Protein AF-B1HPI1-F1 (afdb_monomer)

Organism: Lysinibacillus sphaericus (strain C3-41) (NCBI:txid444177)

Secondary structure (DSSP, 8-state):
--HHHHHHHHHHHHHHHHHH---HHHHHHHHHHHSPPP---PPP--HHHHHHHHS---

Structure (mmCIF, N/CA/C/O backbone):
data_AF-B1HPI1-F1
#
_entry.id   AF-B1HPI1-F1
#
loop_
_atom_site.group_PDB
_atom_site.id
_atom_site.type_symbol
_atom_site.label_atom_id
_atom_site.label_alt_id
_atom_site.label_comp_id
_atom_site.label_asym_id
_atom_site.label_entity_id
_atom_site.label_seq_id
_atom_site.pdbx_PDB_ins_code
_atom_site.Cartn_x
_atom_site.Cartn_y
_atom_site.Cartn_z
_atom_site.occupancy
_atom_site.B_iso_or_equiv
_atom_site.auth_seq_id
_atom_site.auth_comp_id
_atom_site.auth_asym_id
_atom_site.auth_atom_id
_atom_site.pdbx_PDB_model_num
ATOM 1 N N . MET A 1 1 ? -10.600 -5.925 7.670 1.00 57.84 1 MET A N 1
ATOM 2 C CA . MET A 1 1 ? -9.792 -5.270 6.618 1.00 57.84 1 MET A CA 1
ATOM 3 C C . MET A 1 1 ? -10.304 -5.776 5.282 1.00 57.84 1 MET A C 1
ATOM 5 O O . MET A 1 1 ? -10.778 -6.900 5.241 1.00 57.84 1 MET A O 1
ATOM 9 N N . ASP A 1 2 ? -10.301 -4.958 4.231 1.00 69.94 2 ASP A N 1
ATOM 10 C CA . ASP A 1 2 ? -10.714 -5.427 2.904 1.00 69.94 2 ASP A CA 1
ATOM 11 C C . ASP A 1 2 ? -9.550 -6.198 2.262 1.00 69.94 2 ASP A C 1
ATOM 13 O O . ASP A 1 2 ? -8.598 -5.604 1.745 1.00 69.94 2 ASP A O 1
ATOM 17 N N . ASP A 1 3 ? -9.606 -7.527 2.326 1.00 73.06 3 ASP A N 1
ATOM 18 C CA . ASP A 1 3 ? -8.579 -8.422 1.774 1.00 73.06 3 ASP A CA 1
ATOM 19 C C . ASP A 1 3 ? -8.370 -8.205 0.267 1.00 73.06 3 ASP A C 1
ATOM 21 O O . ASP A 1 3 ? -7.287 -8.442 -0.276 1.00 73.06 3 ASP A O 1
ATOM 25 N N . THR A 1 4 ? -9.393 -7.708 -0.429 1.00 82.06 4 THR A N 1
ATOM 26 C CA . THR A 1 4 ? -9.345 -7.395 -1.858 1.00 82.06 4 THR A CA 1
ATOM 27 C C . THR A 1 4 ? -8.462 -6.185 -2.130 1.00 82.06 4 THR A C 1
ATOM 29 O O . THR A 1 4 ? -7.733 -6.164 -3.123 1.00 82.06 4 THR A O 1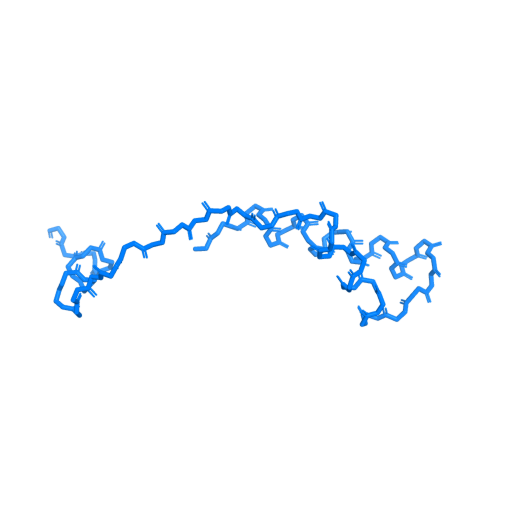
ATOM 32 N N . TYR A 1 5 ? -8.499 -5.183 -1.250 1.00 82.81 5 TYR A N 1
ATOM 33 C CA . TYR A 1 5 ? -7.640 -4.004 -1.344 1.00 82.81 5 TYR A CA 1
ATOM 34 C C . TYR A 1 5 ? -6.169 -4.380 -1.152 1.00 82.81 5 TYR A C 1
ATOM 36 O O . TYR A 1 5 ? -5.330 -4.016 -1.976 1.00 82.81 5 TYR A O 1
ATOM 44 N N . GLN A 1 6 ? -5.860 -5.165 -0.116 1.00 85.88 6 GLN A N 1
ATOM 45 C CA . GLN A 1 6 ? -4.482 -5.572 0.170 1.00 85.88 6 GLN A CA 1
ATOM 46 C C . GLN A 1 6 ? -3.888 -6.421 -0.961 1.00 85.88 6 GLN A C 1
ATOM 48 O O . GLN A 1 6 ? -2.759 -6.171 -1.379 1.00 85.88 6 GLN A O 1
ATOM 53 N N . LYS A 1 7 ? -4.669 -7.353 -1.527 1.00 89.69 7 LYS A N 1
ATOM 54 C CA . LYS A 1 7 ? -4.245 -8.159 -2.684 1.00 89.69 7 LYS A CA 1
ATOM 55 C C . LYS A 1 7 ? -3.987 -7.305 -3.928 1.00 89.69 7 LYS A C 1
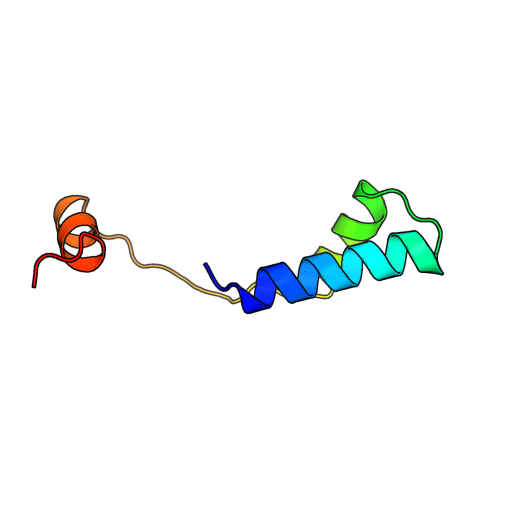ATOM 57 O O . LYS A 1 7 ? -2.974 -7.496 -4.596 1.00 89.69 7 LYS A O 1
ATOM 62 N N . LYS A 1 8 ? -4.867 -6.341 -4.227 1.00 89.06 8 LYS A N 1
ATOM 63 C CA . LYS A 1 8 ? -4.693 -5.418 -5.366 1.00 89.06 8 LYS A CA 1
ATOM 64 C C . LYS A 1 8 ? -3.464 -4.528 -5.200 1.00 89.06 8 LYS A C 1
ATOM 66 O O . LYS A 1 8 ? -2.742 -4.307 -6.168 1.00 89.06 8 LYS A O 1
ATOM 71 N N . LEU A 1 9 ? -3.223 -4.036 -3.986 1.00 91.25 9 LEU A N 1
ATOM 72 C CA . LEU A 1 9 ? -2.056 -3.218 -3.680 1.00 91.25 9 LEU A CA 1
ATOM 73 C C . LEU A 1 9 ? -0.760 -4.021 -3.851 1.00 91.25 9 LEU A C 1
ATOM 75 O O . LEU A 1 9 ? 0.143 -3.553 -4.539 1.00 91.25 9 LEU A O 1
ATOM 79 N N . ALA A 1 10 ? -0.697 -5.234 -3.294 1.00 92.31 10 ALA A N 1
ATOM 80 C CA . ALA A 1 10 ? 0.465 -6.115 -3.412 1.00 92.31 10 ALA A CA 1
ATOM 81 C C . ALA A 1 10 ? 0.791 -6.440 -4.878 1.00 92.31 10 ALA A C 1
ATOM 83 O O . ALA A 1 10 ? 1.905 -6.187 -5.328 1.00 92.31 10 ALA A O 1
ATOM 84 N N . ALA A 1 11 ? -0.210 -6.856 -5.661 1.00 94.38 11 ALA A N 1
ATOM 85 C CA . ALA A 1 11 ? -0.022 -7.161 -7.080 1.00 94.38 11 ALA A CA 1
ATOM 86 C C . ALA A 1 11 ? 0.513 -5.960 -7.884 1.00 94.38 11 ALA A C 1
ATOM 88 O O . ALA A 1 11 ? 1.315 -6.120 -8.803 1.00 94.38 11 ALA A O 1
ATOM 89 N N . ARG A 1 12 ? 0.087 -4.737 -7.541 1.00 92.88 12 ARG A N 1
ATOM 90 C CA . ARG A 1 12 ? 0.548 -3.513 -8.211 1.00 92.88 12 ARG A CA 1
ATOM 91 C C . ARG A 1 12 ? 1.988 -3.154 -7.836 1.00 92.88 12 ARG A C 1
ATOM 93 O O . ARG A 1 12 ? 2.725 -2.660 -8.685 1.00 92.88 12 ARG A O 1
ATOM 100 N N . ILE A 1 13 ? 2.382 -3.401 -6.587 1.00 93.12 13 ILE A N 1
ATOM 101 C CA . ILE A 1 13 ? 3.762 -3.218 -6.119 1.00 93.12 13 ILE A CA 1
ATOM 102 C C . ILE A 1 13 ? 4.691 -4.185 -6.852 1.00 93.12 13 ILE A C 1
ATOM 104 O O . ILE A 1 13 ? 5.692 -3.736 -7.409 1.00 93.12 13 ILE A O 1
ATOM 108 N N . ASP A 1 14 ? 4.323 -5.465 -6.914 1.00 94.50 14 ASP A N 1
ATOM 109 C CA . ASP A 1 14 ? 5.119 -6.499 -7.582 1.00 94.50 14 ASP A CA 1
ATOM 110 C C . ASP A 1 14 ? 5.312 -6.185 -9.070 1.00 94.50 14 ASP A C 1
ATOM 112 O O . ASP A 1 14 ? 6.437 -6.233 -9.569 1.00 94.50 14 ASP A O 1
ATOM 116 N N . ALA A 1 15 ? 4.248 -5.753 -9.758 1.00 94.69 15 ALA A N 1
ATOM 117 C CA . ALA A 1 15 ? 4.333 -5.319 -11.151 1.00 94.69 15 ALA A CA 1
ATOM 118 C C . ALA A 1 15 ? 5.325 -4.159 -11.333 1.00 94.69 15 ALA A C 1
ATOM 120 O O . ALA A 1 15 ? 6.159 -4.190 -12.227 1.00 94.69 15 ALA A O 1
ATOM 121 N N . TYR A 1 16 ? 5.323 -3.147 -10.461 1.00 95.25 16 TYR A N 1
ATOM 122 C CA . TYR A 1 16 ? 6.284 -2.043 -10.577 1.00 95.25 16 TYR A CA 1
ATOM 123 C C . TYR A 1 16 ? 7.725 -2.424 -10.259 1.00 95.25 16 TYR A C 1
ATOM 125 O O . TYR A 1 16 ? 8.648 -1.832 -10.821 1.00 95.25 16 TYR A O 1
ATOM 133 N N . MET A 1 17 ? 7.931 -3.370 -9.350 1.00 94.81 17 MET A N 1
ATOM 134 C CA . MET A 1 17 ? 9.270 -3.873 -9.064 1.00 94.81 17 MET A CA 1
ATOM 135 C C . MET A 1 17 ? 9.805 -4.692 -10.242 1.00 94.81 17 MET A C 1
ATOM 137 O O . MET A 1 17 ? 10.960 -4.516 -10.620 1.00 94.81 17 MET A O 1
ATOM 141 N N . SER A 1 18 ? 8.959 -5.525 -10.853 1.00 94.62 18 SER A N 1
ATOM 142 C CA . SER A 1 18 ? 9.311 -6.363 -12.003 1.00 94.62 18 SER A CA 1
ATOM 143 C C . SER A 1 18 ? 9.466 -5.555 -13.297 1.00 94.62 18 SER A C 1
ATOM 145 O O . SER A 1 18 ? 10.500 -5.625 -13.954 1.00 94.62 18 SER A O 1
ATOM 147 N N . ASP A 1 19 ? 8.464 -4.750 -13.649 1.00 92.38 19 ASP A N 1
ATOM 148 C CA . ASP A 1 19 ? 8.357 -4.119 -14.971 1.00 92.38 19 ASP A CA 1
ATOM 149 C C . ASP A 1 19 ? 9.192 -2.838 -15.084 1.00 92.38 19 ASP A C 1
ATOM 151 O O . ASP A 1 19 ? 9.667 -2.489 -16.163 1.00 92.38 19 ASP A O 1
ATOM 155 N N . LEU A 1 20 ? 9.352 -2.107 -13.975 1.00 91.50 20 LEU A N 1
ATOM 156 C CA . LEU A 1 20 ? 10.049 -0.816 -13.939 1.00 91.50 20 LEU A CA 1
ATOM 157 C C . LEU A 1 20 ? 11.349 -0.857 -13.123 1.00 91.50 20 LEU A C 1
ATOM 159 O O . LEU A 1 20 ? 12.016 0.172 -13.009 1.00 91.50 20 LEU A O 1
ATOM 163 N N . GLY A 1 21 ? 11.695 -2.000 -12.517 1.00 93.31 21 GLY A N 1
ATOM 164 C CA . GLY A 1 21 ? 12.885 -2.136 -11.671 1.00 93.31 21 GLY A CA 1
ATOM 165 C C . GLY A 1 21 ? 12.870 -1.231 -10.435 1.00 93.31 21 GLY A C 1
ATOM 166 O O . GLY A 1 21 ? 13.927 -0.879 -9.911 1.00 93.31 21 GLY A O 1
ATOM 167 N N . LEU A 1 22 ? 11.689 -0.782 -9.992 1.00 93.25 22 LEU A N 1
ATOM 168 C CA . LEU A 1 22 ? 11.583 0.146 -8.869 1.00 93.25 22 LEU A CA 1
ATOM 169 C C . LEU A 1 22 ? 11.919 -0.543 -7.548 1.00 93.25 22 LEU A C 1
ATOM 171 O O . LEU A 1 22 ? 11.606 -1.710 -7.325 1.00 93.25 22 LEU A O 1
ATOM 175 N N . THR A 1 23 ? 12.485 0.220 -6.614 1.00 94.50 23 THR A N 1
ATOM 176 C CA . THR A 1 23 ? 12.610 -0.254 -5.232 1.00 94.50 23 THR A CA 1
ATOM 177 C C . THR A 1 23 ? 11.227 -0.382 -4.595 1.00 94.50 23 THR A C 1
ATOM 179 O O . THR A 1 23 ? 10.311 0.376 -4.927 1.00 94.50 23 THR A O 1
ATOM 182 N N . TYR A 1 24 ? 11.086 -1.271 -3.607 1.00 92.31 24 TYR A N 1
ATOM 183 C CA . TYR A 1 24 ? 9.823 -1.465 -2.886 1.00 92.31 24 TYR A CA 1
ATOM 184 C C . TYR A 1 24 ? 9.197 -0.142 -2.412 1.00 92.31 24 TYR A C 1
ATOM 186 O O . TYR A 1 24 ? 8.012 0.095 -2.616 1.00 92.31 24 TYR A O 1
ATOM 194 N N 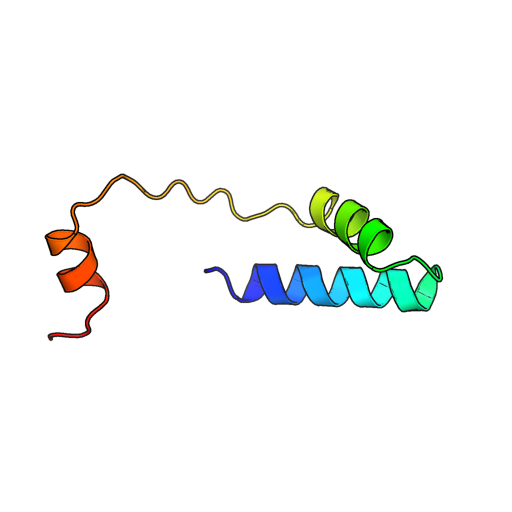. LYS A 1 25 ? 9.995 0.778 -1.850 1.00 93.56 25 LYS A N 1
ATOM 195 C CA . LYS A 1 25 ? 9.505 2.081 -1.366 1.00 93.56 25 LYS A CA 1
ATOM 196 C C . LYS A 1 25 ? 8.915 2.943 -2.490 1.00 93.56 25 LYS A C 1
ATOM 198 O O . LYS A 1 25 ? 7.908 3.619 -2.286 1.00 93.56 25 LYS A O 1
ATOM 203 N N . GLN A 1 26 ? 9.532 2.940 -3.669 1.00 94.00 26 GLN A N 1
ATOM 204 C CA . GLN A 1 26 ? 9.040 3.687 -4.830 1.00 94.00 26 GLN A CA 1
ATOM 205 C C . GLN A 1 26 ? 7.782 3.037 -5.416 1.00 94.00 26 GLN A C 1
ATOM 207 O O . GLN A 1 26 ? 6.802 3.738 -5.674 1.00 94.00 26 GLN A O 1
ATOM 212 N N . ALA A 1 27 ? 7.791 1.710 -5.561 1.00 93.81 27 ALA A N 1
ATOM 213 C CA . ALA A 1 27 ? 6.653 0.927 -6.029 1.00 93.81 27 ALA A CA 1
ATOM 214 C C . ALA A 1 27 ? 5.439 1.080 -5.099 1.00 93.81 27 ALA A C 1
ATOM 216 O O . ALA A 1 27 ? 4.347 1.381 -5.571 1.00 93.81 27 ALA A O 1
ATOM 217 N N . PHE A 1 28 ? 5.642 0.992 -3.781 1.00 92.81 28 PHE A N 1
ATOM 218 C CA . PHE A 1 28 ? 4.612 1.210 -2.765 1.00 92.81 28 PHE A CA 1
ATOM 219 C C . PHE A 1 28 ? 4.010 2.609 -2.860 1.00 92.81 28 PHE A C 1
ATOM 221 O O . PHE A 1 28 ? 2.798 2.745 -2.978 1.00 92.81 28 PHE A O 1
ATOM 228 N N . ASN A 1 29 ? 4.837 3.658 -2.876 1.00 91.50 29 ASN A N 1
ATOM 229 C CA . ASN A 1 29 ? 4.339 5.034 -2.951 1.00 91.50 29 ASN A CA 1
ATOM 230 C C . ASN A 1 29 ? 3.534 5.304 -4.229 1.00 91.50 29 ASN A C 1
ATOM 232 O O . ASN A 1 29 ? 2.623 6.131 -4.218 1.00 91.50 29 ASN A O 1
ATOM 236 N N . LYS A 1 30 ? 3.877 4.633 -5.333 1.00 92.69 30 LYS A N 1
ATOM 237 C CA . LYS A 1 30 ? 3.143 4.734 -6.595 1.00 92.69 30 LYS A CA 1
ATOM 238 C C . LYS A 1 30 ? 1.838 3.939 -6.546 1.00 92.69 30 LYS A C 1
ATOM 240 O O . LYS A 1 30 ? 0.778 4.504 -6.795 1.00 92.69 30 LYS A O 1
ATOM 245 N N . ALA A 1 31 ? 1.902 2.675 -6.140 1.00 91.12 31 ALA A N 1
ATOM 246 C CA . ALA A 1 31 ? 0.743 1.801 -6.013 1.00 91.12 31 ALA A CA 1
ATOM 247 C C . ALA A 1 31 ? -0.282 2.342 -5.008 1.00 91.12 31 ALA A C 1
ATOM 249 O O . ALA A 1 31 ? -1.469 2.334 -5.296 1.00 91.12 31 ALA A O 1
ATOM 250 N N . TYR A 1 32 ? 0.160 2.895 -3.879 1.00 87.50 32 TYR A N 1
ATOM 251 C CA . TYR A 1 32 ? -0.706 3.477 -2.851 1.00 87.50 32 TYR A CA 1
ATOM 252 C C . TYR A 1 32 ? -1.463 4.728 -3.329 1.00 87.50 32 TYR A C 1
ATOM 254 O O . TYR A 1 32 ? -2.563 5.007 -2.863 1.00 87.50 32 TYR A O 1
ATOM 262 N N . LYS A 1 33 ? -0.900 5.487 -4.279 1.00 86.00 33 LYS A N 1
ATOM 263 C CA . LYS A 1 33 ? -1.596 6.628 -4.900 1.00 86.00 33 LYS A CA 1
ATOM 264 C C . LYS A 1 33 ? -2.653 6.184 -5.913 1.00 86.00 33 LYS A C 1
ATOM 266 O O . LYS A 1 33 ? -3.658 6.871 -6.075 1.00 86.00 33 LYS A O 1
ATOM 271 N N . GLU A 1 34 ? -2.418 5.071 -6.606 1.00 85.00 34 GLU A N 1
ATOM 272 C CA . GLU A 1 34 ? -3.327 4.546 -7.632 1.00 85.00 34 GLU A CA 1
ATOM 273 C C . GLU A 1 34 ? -4.440 3.673 -7.040 1.00 85.00 34 GLU A C 1
ATOM 275 O O . GLU A 1 34 ? -5.612 3.815 -7.391 1.00 85.00 34 GLU A O 1
ATOM 280 N N . VAL A 1 35 ? -4.085 2.779 -6.119 1.00 84.06 35 VAL A N 1
ATOM 281 C CA . VAL A 1 35 ? -5.020 1.901 -5.420 1.00 84.06 35 VAL A CA 1
ATOM 282 C C . VAL A 1 35 ? -5.586 2.683 -4.241 1.00 84.06 35 VAL A C 1
ATOM 284 O O . VAL A 1 35 ? -5.001 2.726 -3.163 1.00 84.06 35 VAL A O 1
ATOM 287 N N . LYS A 1 36 ? -6.732 3.334 -4.455 1.00 75.88 36 LYS A N 1
ATOM 288 C CA . LYS A 1 36 ? -7.419 4.073 -3.392 1.00 75.88 36 LYS A CA 1
ATOM 289 C C . LYS A 1 36 ? -7.863 3.103 -2.289 1.00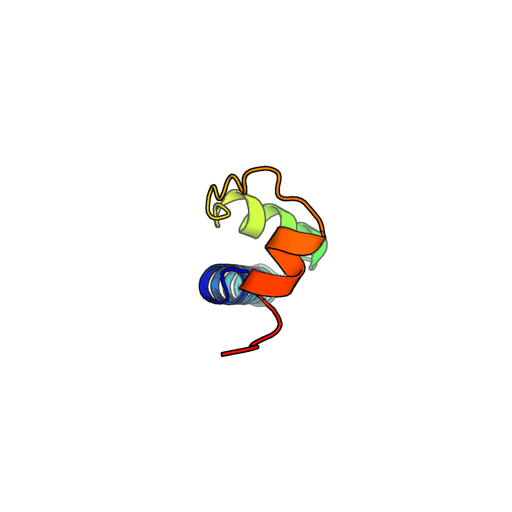 75.88 36 LYS A C 1
ATOM 291 O O . LYS A 1 36 ? -8.552 2.129 -2.608 1.00 75.88 36 LYS A O 1
ATOM 296 N N . PRO A 1 37 ? -7.515 3.356 -1.015 1.00 73.69 37 PRO A N 1
ATOM 297 C CA . PRO A 1 37 ? -8.062 2.576 0.079 1.00 73.69 37 PRO A CA 1
ATOM 298 C C . PRO A 1 37 ? -9.582 2.743 0.117 1.00 73.69 37 PRO A C 1
ATOM 300 O O . PRO A 1 37 ? -10.089 3.828 -0.195 1.00 73.69 37 PRO A O 1
ATOM 303 N N . PRO A 1 38 ? -10.326 1.689 0.489 1.00 71.25 38 PRO A N 1
ATOM 304 C CA . PRO A 1 38 ? -11.749 1.827 0.726 1.00 71.25 38 PRO A CA 1
ATOM 305 C C . PRO A 1 38 ? -11.947 2.892 1.810 1.00 71.25 38 PRO A C 1
ATOM 307 O O . PRO A 1 38 ? -11.316 2.848 2.868 1.00 71.25 38 PRO A O 1
ATOM 310 N N . SER A 1 39 ? -12.783 3.888 1.515 1.00 69.69 39 SER A N 1
ATOM 311 C CA . SER A 1 39 ? -13.129 4.945 2.463 1.00 69.69 39 SER A CA 1
ATOM 312 C C . SER A 1 39 ? -14.078 4.353 3.500 1.00 69.69 39 SER A C 1
ATOM 314 O O . SER A 1 39 ? -15.296 4.435 3.378 1.00 69.69 39 SER A O 1
ATOM 316 N N . VAL A 1 40 ? -13.506 3.650 4.476 1.00 68.00 40 VAL A N 1
ATOM 317 C CA . VAL A 1 40 ? -14.252 3.069 5.589 1.00 68.00 40 VAL A CA 1
ATOM 318 C C . VAL A 1 40 ? -14.059 3.976 6.789 1.00 68.00 40 VAL A C 1
ATOM 320 O O . VAL A 1 40 ? -13.013 3.964 7.436 1.00 68.00 40 VAL A O 1
ATOM 323 N N . THR A 1 41 ? -15.075 4.775 7.090 1.00 73.81 41 THR A N 1
ATOM 324 C CA . THR A 1 41 ? -15.181 5.437 8.387 1.00 73.81 41 THR A CA 1
ATOM 325 C C . THR A 1 41 ? -15.809 4.442 9.352 1.00 73.81 41 THR A C 1
ATOM 327 O O . THR A 1 41 ? -16.993 4.138 9.241 1.00 73.81 41 THR A O 1
ATOM 330 N N . ILE A 1 42 ? -15.010 3.898 10.271 1.00 71.88 42 ILE A N 1
ATOM 331 C CA . ILE A 1 42 ? -15.528 3.063 11.359 1.00 71.88 42 ILE A CA 1
ATOM 332 C C . ILE A 1 42 ? -15.955 4.017 12.483 1.00 71.88 42 ILE A C 1
ATOM 334 O O . ILE A 1 42 ? -15.105 4.769 12.969 1.00 71.88 42 ILE A O 1
ATOM 338 N N . PRO A 1 43 ? -17.241 4.043 12.879 1.00 82.25 43 PRO A N 1
ATOM 339 C CA . PRO A 1 43 ? -17.681 4.826 14.027 1.00 82.25 43 PRO A CA 1
ATOM 340 C C . PRO A 1 43 ? -16.934 4.379 15.283 1.00 82.25 43 PRO A C 1
ATOM 342 O O . PRO A 1 43 ? -16.570 3.209 15.411 1.00 82.25 43 PRO A O 1
ATOM 345 N N . PHE A 1 44 ? -16.724 5.296 16.226 1.00 84.12 44 PHE A N 1
ATOM 346 C CA . PHE A 1 44 ? -16.238 4.898 17.542 1.00 84.12 44 PHE A CA 1
ATOM 347 C C . PHE A 1 44 ? -17.224 3.900 18.161 1.00 84.12 44 PHE A C 1
ATOM 349 O O . PHE A 1 44 ? -18.421 4.175 18.217 1.00 84.12 44 PHE A O 1
ATOM 356 N N . ILE A 1 45 ? -16.706 2.766 18.625 1.00 89.25 45 ILE A N 1
ATOM 357 C CA . ILE A 1 45 ? -17.453 1.781 19.404 1.00 89.25 45 ILE A CA 1
ATOM 358 C C . ILE A 1 45 ? -16.674 1.477 20.679 1.00 89.25 45 ILE A C 1
ATOM 360 O O . ILE A 1 45 ? -15.438 1.478 20.678 1.00 89.25 45 ILE A O 1
ATOM 364 N N . SER A 1 46 ? -17.387 1.235 21.775 1.00 89.75 46 SER A N 1
ATOM 365 C CA . SER A 1 46 ? -16.766 0.849 23.039 1.00 89.75 46 SER A CA 1
ATOM 366 C C . SER A 1 46 ? -16.130 -0.544 22.951 1.00 89.75 46 SER A C 1
ATOM 368 O O . SER A 1 46 ? -16.457 -1.357 22.082 1.00 89.75 46 SER A O 1
ATOM 370 N N . TYR A 1 47 ? -15.213 -0.843 23.875 1.00 86.44 47 TYR A N 1
ATOM 371 C CA . TYR A 1 47 ? -14.562 -2.155 23.937 1.00 86.44 47 TYR A CA 1
ATOM 372 C C . TYR A 1 47 ? -15.571 -3.307 24.063 1.00 86.44 47 TYR A C 1
ATOM 374 O O . TYR A 1 47 ? -15.387 -4.363 23.457 1.00 86.44 47 TYR A O 1
ATOM 382 N N . GLU A 1 48 ? -16.639 -3.099 24.833 1.00 91.06 48 GLU A N 1
ATOM 383 C CA . GLU A 1 48 ? -17.687 -4.097 25.042 1.00 91.06 48 GLU A CA 1
ATOM 384 C C . GLU A 1 48 ? -18.469 -4.369 23.752 1.00 91.06 48 GLU A C 1
ATOM 386 O O . GLU A 1 48 ? -18.672 -5.528 23.388 1.00 91.06 48 GLU A O 1
ATOM 391 N N . GLU A 1 49 ? -18.825 -3.317 23.010 1.00 86.25 49 GLU A N 1
ATOM 392 C CA . GLU A 1 49 ? -19.498 -3.429 21.711 1.00 86.25 49 GLU A CA 1
ATOM 393 C C . GLU A 1 49 ? -18.620 -4.124 20.667 1.00 86.25 49 GLU A C 1
ATOM 395 O O . GLU A 1 49 ? -19.092 -5.014 19.958 1.00 86.25 49 GLU A O 1
ATOM 400 N N . TRP A 1 50 ? -17.330 -3.779 20.605 1.00 86.31 50 TRP A N 1
ATOM 401 C CA . TRP A 1 50 ? -16.382 -4.447 19.714 1.00 86.31 50 TRP A CA 1
ATOM 402 C C . TRP A 1 50 ? -16.237 -5.932 20.064 1.00 86.31 50 TRP A C 1
ATOM 404 O O . TRP A 1 50 ? -16.321 -6.793 19.187 1.00 86.31 50 TRP A O 1
ATOM 414 N N . ARG A 1 51 ? -16.070 -6.257 21.352 1.00 84.88 51 ARG A N 1
ATOM 415 C CA . ARG A 1 51 ? -15.928 -7.646 21.802 1.00 84.88 51 ARG A CA 1
ATOM 416 C C . ARG A 1 51 ? -17.153 -8.467 21.398 1.00 84.88 51 ARG A C 1
ATOM 418 O O . ARG A 1 51 ? -16.984 -9.538 20.831 1.00 84.88 51 ARG A O 1
ATOM 425 N N . ASN A 1 52 ? -1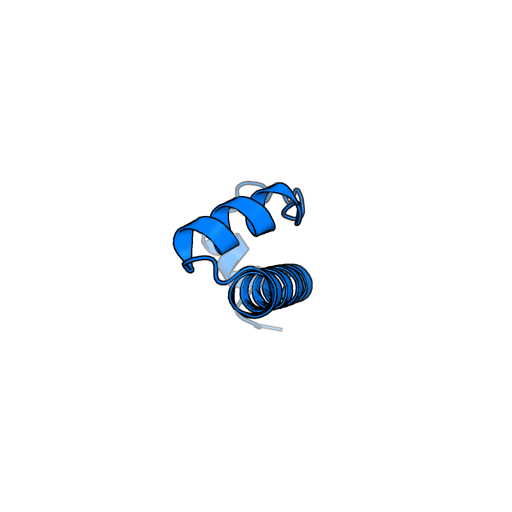8.361 -7.957 21.621 1.00 84.38 52 ASN A N 1
ATOM 426 C CA . ASN A 1 52 ? -19.587 -8.679 21.281 1.00 84.38 52 ASN A CA 1
ATOM 427 C C . ASN A 1 52 ? -19.755 -8.8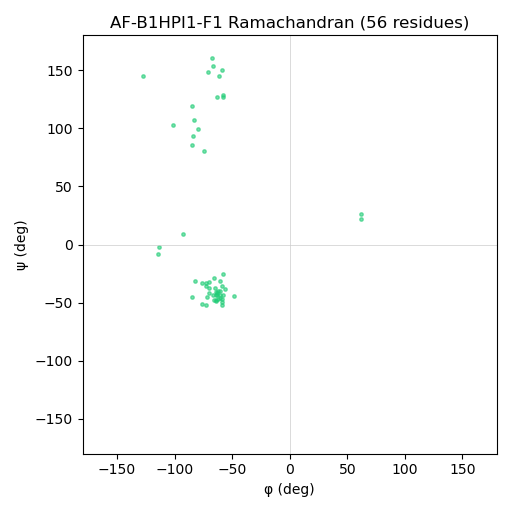93 19.766 1.00 84.38 52 ASN A C 1
ATOM 429 O O . ASN A 1 52 ? -20.190 -9.965 19.355 1.00 84.38 52 ASN A O 1
ATOM 433 N N . GLN A 1 53 ? -19.373 -7.920 18.930 1.00 80.88 53 GLN A N 1
ATOM 434 C CA . GLN A 1 53 ? -19.488 -8.037 17.469 1.00 80.88 53 GLN A CA 1
ATOM 435 C C . GLN A 1 53 ? -18.468 -8.996 16.843 1.00 80.88 53 GLN A C 1
ATOM 437 O O . GLN A 1 53 ? -18.772 -9.640 15.840 1.00 80.88 53 GLN A O 1
ATOM 442 N N . PHE A 1 54 ? -17.261 -9.095 17.408 1.00 77.19 54 PHE A N 1
ATOM 443 C CA . PHE A 1 54 ? -16.145 -9.796 16.763 1.00 77.19 54 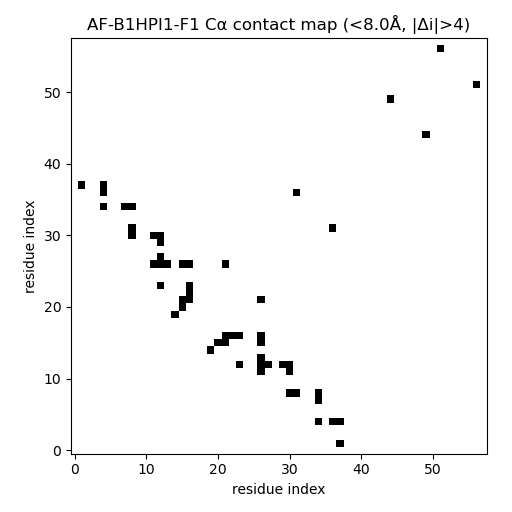PHE A CA 1
ATOM 444 C C . PHE A 1 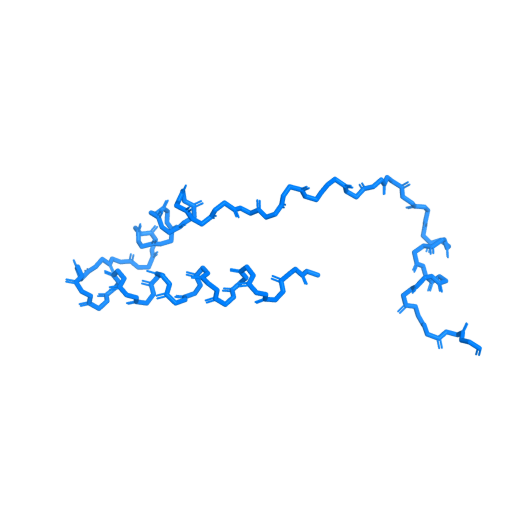54 ? -15.672 -11.061 17.497 1.00 77.19 54 PHE A C 1
ATOM 446 O O . PHE A 1 54 ? -14.871 -11.805 16.935 1.00 77.19 54 PHE A O 1
ATOM 453 N N . SER A 1 55 ? -16.159 -11.359 18.711 1.00 72.50 55 SER A N 1
ATOM 454 C CA . SER A 1 55 ? -15.721 -12.540 19.479 1.00 72.50 55 SER A CA 1
ATOM 455 C C . SER A 1 55 ? -16.567 -13.807 19.283 1.00 72.50 55 SER A C 1
ATOM 457 O O . SER A 1 55 ? -16.376 -14.764 20.029 1.00 72.50 55 SER A O 1
ATOM 459 N N . GLY A 1 56 ? -17.509 -13.835 18.333 1.00 61.69 56 GLY A N 1
ATOM 460 C CA . GLY A 1 56 ? -18.198 -15.067 17.921 1.00 61.69 56 GLY A CA 1
ATOM 461 C C . GLY A 1 56 ? -19.023 -15.787 18.999 1.00 61.69 56 GLY A C 1
ATOM 462 O O . GLY A 1 56 ? -19.195 -16.998 18.902 1.00 61.69 56 GLY A O 1
ATOM 463 N N . LYS A 1 57 ? -19.536 -15.089 20.023 1.00 52.88 57 LYS A N 1
ATOM 464 C CA . LYS A 1 57 ? -20.562 -15.660 20.914 1.00 52.88 57 LYS A CA 1
ATOM 465 C C . LYS A 1 57 ? -21.944 -15.457 20.291 1.00 52.88 57 LYS A C 1
ATOM 467 O O . LYS A 1 57 ? -22.594 -14.449 20.554 1.00 52.88 57 LYS A O 1
ATOM 472 N N . GLY A 1 58 ? -22.323 -16.395 19.425 1.00 49.16 58 GLY A N 1
ATOM 473 C CA . GLY A 1 58 ? -23.726 -16.750 19.199 1.00 49.16 58 GLY A CA 1
ATOM 474 C C . GLY A 1 58 ? -24.214 -17.669 20.309 1.00 49.16 58 GLY A C 1
ATOM 475 O O . GLY A 1 58 ? -23.373 -18.442 20.826 1.00 49.16 58 GLY A O 1
#

Solvent-accessible surface area (backbone atoms only — not comparable to full-atom values): 3626 Å² total; per-residue (Å²): 130,65,67,68,57,54,51,55,40,50,55,45,24,53,47,32,33,70,76,67,67,37,53,68,71,58,17,42,61,51,28,57,70,70,49,72,75,80,90,74,85,76,75,92,70,55,73,69,58,49,46,62,74,71,65,75,78,126

Foldseek 3Di:
DPPVLVVQLVVQLVCCCPVVVDDSVVSNVVSPVVSDDPPDDDDDDDPVRVCVVPVPDD

Radius of gyration: 16.82 Å; Cα contacts (8 Å, |Δi|>4): 28; chains: 1; bounding box: 37×23×40 Å

Mean predicted aligned error: 8.71 Å

pLDDT: mean 84.15, std 11.09, range [49.16, 95.25]

Sequence (58 aa):
MDDTYQKKLAARIDAYMSDLGLTYKQAFNKAYKEVKPPSVTIPFISYEEWRNQFSGKG

Nearest PDB structures (foldseek):
  3k06-assembly2_B  TM=6.653E-01  e=6.279E+00  Bacillus cereus
  5cbf-assembly1_D  TM=5.813E-01  e=8.626E+00  Tsukamurella paurometabola DSM 20162
  5cbf-assembly2_C  TM=5.781E-01  e=8.626E+00  Tsukamurella pauromet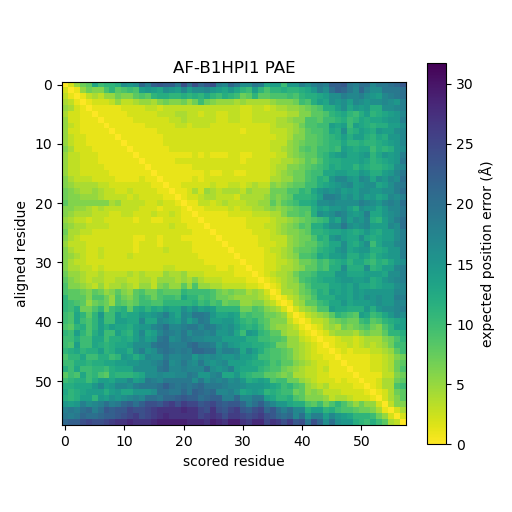abola DSM 20162